Protein AF-A0A8J7Y0Z9-F1 (afdb_monomer_lite)

Radius of gyration: 24.25 Å; chains: 1; bounding box: 54×29×66 Å

Sequence (141 aa):
MIAASVLGDLSNDTHLTVFALAIAGLAFLGFISLLKLAKLRMAWADSVRAMCQIKKYYVETCGEAQLKEAFLWTGDTIPAVGKKWTVAFLMAVTIAVLSSASAGGVVLIRDLAVVGKMWVYKGAVVGFLCFVGQIAVWRHL

pLDDT: mean 72.16, std 9.56, range [47.41, 85.62]

Secondary structure (DSSP, 8-state):
-HHHHHHHHHTSHHHHHHHHHHHHHHHHHHHHHHHHHHHHHHHHHHHHHHHHHHHHHHHHHH--TTHHHH-S--TTSPPPTT-TT-HHHHHHHHHHHHHHHHHHHHHHHHHHHHHSS--HHHHHHHHHHHHHHHHHHHHH-

Foldseek 3Di:
DVVVVVVVVCLDLVNLLVLLVVLLVLLVVLLVVLVVLLVVLVVVLVVVLVVLVVVVCCCVPVVPPVVVVVDPDHNVRRPDSPDPPDPSNVVNLVSLLSSLLSQLVSVQSVCCSPPVDRPSVVSNVRSVVSSVVSVVVSVVD

Structure (mmCIF, N/CA/C/O backbone):
data_AF-A0A8J7Y0Z9-F1
#
_entry.id   AF-A0A8J7Y0Z9-F1
#
loop_
_atom_site.group_PDB
_atom_site.id
_atom_site.type_symbol
_atom_site.label_atom_id
_atom_site.label_alt_id
_atom_site.label_comp_id
_atom_site.label_asym_id
_atom_site.label_entity_id
_atom_site.label_seq_id
_atom_site.pdbx_PDB_ins_code
_atom_site.Cartn_x
_atom_site.Cartn_y
_atom_site.Cartn_z
_atom_site.occupancy
_atom_site.B_iso_or_equiv
_atom_site.auth_seq_id
_atom_site.auth_comp_id
_atom_site.auth_asym_id
_atom_site.auth_atom_id
_atom_site.pdbx_PDB_model_num
ATOM 1 N N . MET A 1 1 ? 26.507 22.805 -23.201 1.00 47.41 1 MET A N 1
ATOM 2 C CA . MET A 1 1 ? 27.503 21.734 -22.957 1.00 47.41 1 MET A CA 1
ATOM 3 C C . MET A 1 1 ? 27.405 21.135 -21.556 1.00 47.41 1 MET A C 1
ATOM 5 O O . MET A 1 1 ? 27.417 19.920 -21.472 1.00 47.41 1 MET A O 1
ATOM 9 N N . ILE A 1 2 ? 27.202 21.925 -20.490 1.00 48.81 2 ILE A N 1
ATOM 10 C CA . ILE A 1 2 ? 27.082 21.414 -19.103 1.00 48.81 2 ILE A CA 1
ATOM 11 C C . ILE A 1 2 ? 25.896 20.445 -18.922 1.00 48.81 2 ILE A C 1
ATOM 13 O O . ILE A 1 2 ? 26.040 19.396 -18.312 1.00 48.81 2 ILE A O 1
ATOM 17 N N . ALA A 1 3 ? 24.734 20.733 -19.521 1.00 52.16 3 ALA A N 1
ATOM 18 C CA . ALA A 1 3 ? 23.589 19.817 -19.466 1.00 52.16 3 ALA A CA 1
ATOM 19 C C . ALA A 1 3 ? 23.867 18.466 -20.157 1.00 52.16 3 ALA A C 1
ATOM 21 O O . ALA A 1 3 ? 23.384 17.439 -19.703 1.00 52.16 3 ALA A O 1
ATOM 22 N N . ALA A 1 4 ? 24.679 18.459 -21.221 1.00 52.78 4 ALA A N 1
ATOM 23 C CA . ALA A 1 4 ? 25.029 17.245 -21.957 1.00 52.78 4 ALA A CA 1
ATOM 24 C C . ALA A 1 4 ? 26.088 16.408 -21.225 1.00 52.78 4 ALA A C 1
ATOM 26 O O . ALA A 1 4 ? 26.009 15.186 -21.251 1.00 52.78 4 ALA A O 1
ATOM 27 N N . SER A 1 5 ? 27.039 17.045 -20.531 1.00 53.91 5 SER A N 1
ATOM 28 C CA . SER A 1 5 ? 28.006 16.333 -19.687 1.00 53.91 5 SER A CA 1
ATOM 29 C C . SER A 1 5 ? 27.355 15.773 -18.423 1.00 53.91 5 SER A C 1
ATOM 31 O O . SER A 1 5 ? 27.663 14.654 -18.043 1.00 53.91 5 SER A O 1
ATOM 33 N N . VAL A 1 6 ? 26.403 16.495 -17.821 1.00 56.88 6 VAL A N 1
ATOM 34 C CA . VAL A 1 6 ? 25.605 15.987 -16.690 1.00 56.88 6 VAL A CA 1
ATOM 35 C C . VAL A 1 6 ? 24.689 14.839 -17.131 1.00 56.88 6 VAL A C 1
ATOM 37 O O . VAL A 1 6 ? 24.563 13.858 -16.406 1.00 56.88 6 VAL A O 1
ATOM 40 N N . LEU A 1 7 ? 24.097 14.906 -18.333 1.00 53.06 7 LEU A N 1
ATOM 41 C CA . LEU A 1 7 ? 23.368 13.769 -18.911 1.00 53.06 7 LEU A CA 1
ATOM 42 C C . LEU A 1 7 ? 24.285 12.572 -19.209 1.00 53.06 7 LEU A C 1
ATOM 44 O O . LEU A 1 7 ? 23.867 11.436 -19.015 1.00 53.06 7 LEU A O 1
ATOM 48 N N . GLY A 1 8 ? 25.511 12.817 -19.681 1.00 55.09 8 GLY A N 1
ATOM 49 C CA . GLY A 1 8 ? 26.501 11.772 -19.956 1.00 55.09 8 GLY A CA 1
ATOM 50 C C . GLY A 1 8 ? 27.001 11.076 -18.689 1.00 55.09 8 GLY A C 1
ATOM 51 O O . GLY A 1 8 ? 27.166 9.862 -18.689 1.00 55.09 8 GLY A O 1
ATOM 52 N N . ASP A 1 9 ? 27.154 11.823 -17.596 1.00 55.78 9 ASP A N 1
ATOM 53 C CA . ASP A 1 9 ? 27.543 11.292 -16.284 1.00 55.78 9 ASP A CA 1
ATOM 54 C C . ASP A 1 9 ? 26.384 10.528 -15.610 1.00 55.78 9 ASP A C 1
ATOM 56 O O . ASP A 1 9 ? 26.566 9.445 -15.054 1.00 55.78 9 ASP A O 1
ATOM 60 N N . LEU A 1 10 ? 25.144 11.011 -15.778 1.00 55.75 10 LEU A N 1
ATOM 61 C CA . LEU A 1 10 ? 23.927 10.271 -15.410 1.00 55.75 10 LEU A CA 1
ATOM 62 C C . LEU A 1 10 ? 23.711 8.999 -16.244 1.00 55.75 10 LEU A C 1
ATOM 64 O O . LEU A 1 10 ? 22.996 8.108 -15.794 1.00 55.75 10 LEU A O 1
ATOM 68 N N . SER A 1 11 ? 24.300 8.910 -17.441 1.00 57.31 11 SER A N 1
ATOM 69 C CA . SER A 1 11 ? 24.217 7.740 -18.325 1.00 57.31 11 SER A CA 1
ATOM 70 C C . SER A 1 11 ? 25.195 6.624 -17.945 1.00 57.31 11 SER A C 1
ATOM 72 O O . SER A 1 11 ? 25.178 5.571 -18.581 1.00 57.31 11 SER A O 1
ATOM 74 N N . ASN A 1 12 ? 26.055 6.828 -16.946 1.00 64.50 12 ASN A N 1
ATOM 75 C CA . ASN A 1 12 ? 26.934 5.770 -16.471 1.00 64.50 12 ASN A CA 1
ATOM 76 C C . ASN A 1 12 ? 26.088 4.696 -15.760 1.00 64.50 12 ASN A C 1
ATOM 78 O O . ASN A 1 12 ? 25.356 5.004 -14.811 1.00 64.50 12 ASN A O 1
ATOM 82 N N . ASP A 1 13 ? 26.197 3.436 -16.188 1.00 66.62 13 ASP A N 1
ATOM 83 C CA . ASP A 1 13 ? 25.382 2.310 -15.692 1.00 66.62 13 ASP A CA 1
ATOM 84 C C . ASP A 1 13 ? 25.377 2.189 -14.156 1.00 66.62 13 ASP A C 1
ATOM 86 O O . ASP A 1 13 ? 24.377 1.819 -13.528 1.00 66.62 13 ASP A O 1
ATOM 90 N N . THR A 1 14 ? 26.482 2.569 -13.515 1.00 71.12 14 THR A N 1
ATOM 91 C CA . THR A 1 14 ? 26.637 2.547 -12.058 1.00 71.12 14 THR A CA 1
ATOM 92 C C . THR A 1 14 ? 25.751 3.578 -11.346 1.00 71.12 14 THR A C 1
ATOM 94 O O . THR A 1 14 ? 25.231 3.302 -10.268 1.00 71.12 14 THR A O 1
ATOM 97 N N . HIS A 1 15 ? 25.521 4.760 -11.925 1.00 75.38 15 HIS A N 1
ATOM 98 C CA . HIS A 1 15 ? 24.655 5.773 -11.307 1.00 75.38 15 HIS A CA 1
ATOM 99 C C . HIS A 1 15 ? 23.175 5.408 -11.468 1.00 75.38 15 HIS A C 1
ATOM 101 O O . HIS A 1 15 ? 22.416 5.478 -10.498 1.00 75.38 15 HIS A O 1
ATOM 107 N N . LEU A 1 16 ? 22.776 4.928 -12.650 1.00 73.00 16 LEU A N 1
ATOM 108 C CA . LEU A 1 16 ? 21.409 4.467 -12.925 1.00 73.00 16 LEU A CA 1
ATOM 109 C C . LEU A 1 16 ? 20.991 3.319 -11.998 1.00 73.00 16 LEU A C 1
ATOM 111 O O . LEU A 1 16 ? 19.872 3.309 -11.480 1.00 73.00 16 LEU A O 1
ATOM 115 N N . THR A 1 17 ? 21.898 2.380 -11.730 1.00 71.94 17 THR A N 1
ATOM 116 C CA . THR A 1 17 ? 21.640 1.258 -10.814 1.00 71.94 17 THR A CA 1
ATOM 117 C C . THR A 1 17 ? 21.478 1.707 -9.361 1.00 71.94 17 THR A C 1
ATOM 119 O O . THR A 1 17 ? 20.561 1.236 -8.683 1.00 71.94 17 THR A O 1
ATOM 122 N N . VAL A 1 18 ? 22.285 2.662 -8.886 1.00 79.69 18 VAL A N 1
ATOM 123 C CA . VAL A 1 18 ? 22.140 3.240 -7.535 1.00 79.69 18 VAL A CA 1
ATOM 124 C C . VAL A 1 18 ? 20.818 4.002 -7.394 1.00 79.69 18 VAL A C 1
ATOM 126 O O . VAL A 1 18 ? 20.118 3.832 -6.393 1.00 79.69 18 VAL A O 1
ATOM 129 N N . PHE A 1 19 ? 20.420 4.784 -8.402 1.00 78.88 19 PHE A N 1
ATOM 130 C CA . PHE A 1 19 ? 19.122 5.467 -8.398 1.00 78.88 19 PHE A CA 1
ATOM 131 C C . PHE A 1 19 ? 17.947 4.484 -8.414 1.00 78.88 19 PHE A C 1
ATOM 133 O O . PHE A 1 19 ? 16.991 4.660 -7.654 1.00 78.88 19 PHE A O 1
ATOM 140 N N . ALA A 1 20 ? 18.026 3.416 -9.214 1.00 78.81 20 ALA A N 1
ATOM 141 C CA . ALA A 1 20 ? 17.013 2.365 -9.224 1.00 78.81 20 ALA A CA 1
ATOM 142 C C . ALA A 1 20 ? 16.883 1.687 -7.848 1.00 78.81 20 ALA A C 1
ATOM 144 O O . ALA A 1 20 ? 15.767 1.466 -7.376 1.00 78.81 20 ALA A O 1
ATOM 145 N N . LEU A 1 21 ? 18.007 1.416 -7.175 1.00 79.50 21 LEU A N 1
ATOM 146 C CA . LEU A 1 21 ? 18.024 0.851 -5.824 1.00 79.50 21 LEU A CA 1
ATOM 147 C C . LEU A 1 21 ? 17.381 1.802 -4.800 1.00 79.50 21 LEU A C 1
ATOM 149 O O . LEU A 1 21 ? 16.557 1.373 -3.992 1.00 79.50 21 LEU A O 1
ATOM 153 N N . ALA A 1 22 ? 17.716 3.094 -4.848 1.00 82.31 22 ALA A N 1
ATOM 154 C CA . ALA A 1 22 ? 17.161 4.096 -3.940 1.00 82.31 22 ALA A CA 1
ATOM 155 C C . ALA A 1 22 ? 15.635 4.233 -4.098 1.00 82.31 22 ALA A C 1
ATOM 157 O O . ALA A 1 22 ? 14.901 4.246 -3.106 1.00 82.31 22 ALA A O 1
ATOM 158 N N . ILE A 1 23 ? 15.139 4.264 -5.339 1.00 82.06 23 ILE A N 1
ATOM 159 C CA . ILE A 1 23 ? 13.701 4.359 -5.636 1.00 82.06 23 ILE A CA 1
ATOM 160 C C . ILE A 1 23 ? 12.975 3.060 -5.253 1.00 82.06 23 ILE A C 1
ATOM 162 O O . ILE A 1 23 ? 11.851 3.111 -4.750 1.00 82.06 23 ILE A O 1
ATOM 166 N N . ALA A 1 24 ? 13.622 1.899 -5.401 1.00 78.06 24 ALA A N 1
ATOM 167 C CA . ALA A 1 24 ? 13.086 0.632 -4.906 1.00 78.06 24 ALA A CA 1
ATOM 168 C C . ALA A 1 24 ? 12.947 0.639 -3.375 1.00 78.06 24 ALA A C 1
ATOM 170 O O . ALA A 1 24 ? 11.911 0.229 -2.845 1.00 78.06 24 ALA A O 1
ATOM 171 N N . GLY A 1 25 ? 13.945 1.175 -2.667 1.00 82.94 25 GLY A N 1
ATOM 172 C CA . GLY A 1 25 ? 13.878 1.394 -1.222 1.00 82.94 25 GLY A CA 1
ATOM 173 C C . GLY A 1 25 ? 12.716 2.308 -0.826 1.00 82.94 25 GLY A C 1
ATOM 174 O O . GLY A 1 25 ? 11.975 1.996 0.107 1.00 82.94 25 GLY A O 1
ATOM 175 N N . LEU A 1 26 ? 12.490 3.389 -1.577 1.00 85.25 26 LEU A N 1
ATOM 176 C CA . LEU A 1 26 ? 11.366 4.300 -1.348 1.00 85.25 26 LEU A CA 1
ATOM 177 C C . LEU A 1 26 ? 10.008 3.611 -1.566 1.00 85.25 26 LEU A C 1
ATOM 179 O O . LEU A 1 26 ? 9.100 3.762 -0.745 1.00 85.25 26 LEU A O 1
ATOM 183 N N . ALA A 1 27 ? 9.877 2.805 -2.624 1.00 80.44 27 ALA A N 1
ATOM 184 C CA . ALA A 1 27 ? 8.669 2.025 -2.887 1.00 80.44 27 ALA A CA 1
ATOM 185 C C . ALA A 1 27 ? 8.366 1.052 -1.732 1.00 80.44 27 ALA A C 1
ATOM 187 O O . ALA A 1 27 ? 7.219 0.968 -1.278 1.00 80.44 27 ALA A O 1
ATOM 188 N N . PHE A 1 28 ? 9.401 0.383 -1.211 1.00 81.12 28 PHE A N 1
ATOM 189 C CA . PHE A 1 28 ? 9.304 -0.534 -0.075 1.00 81.12 28 PHE A CA 1
ATOM 190 C C . PHE A 1 28 ? 8.938 0.179 1.236 1.00 81.12 28 PHE A C 1
ATOM 192 O O . PHE A 1 28 ? 8.069 -0.284 1.978 1.00 81.12 28 PHE A O 1
ATOM 199 N N . LEU A 1 29 ? 9.530 1.346 1.504 1.00 83.50 29 LEU A N 1
ATOM 200 C CA . LEU A 1 29 ? 9.163 2.186 2.649 1.00 83.50 29 LEU A CA 1
ATOM 201 C C . LEU A 1 29 ? 7.709 2.668 2.563 1.00 83.50 29 LEU A C 1
ATOM 203 O O . LEU A 1 29 ? 7.005 2.674 3.578 1.00 83.50 29 LEU A O 1
ATOM 207 N N . GLY A 1 30 ? 7.237 3.009 1.360 1.00 80.69 30 GLY A N 1
ATOM 208 C CA . GLY A 1 30 ? 5.829 3.311 1.105 1.00 80.69 30 GLY A CA 1
ATOM 209 C C . GLY A 1 30 ? 4.920 2.141 1.491 1.00 80.69 30 GLY A C 1
ATOM 210 O O . GLY A 1 30 ? 3.958 2.324 2.237 1.00 80.69 30 GLY A O 1
ATOM 211 N N . PHE A 1 31 ? 5.279 0.919 1.092 1.00 78.12 31 PHE A N 1
ATOM 212 C CA . PHE A 1 31 ? 4.525 -0.283 1.454 1.00 78.12 31 PHE A CA 1
ATOM 213 C C . PHE A 1 31 ? 4.486 -0.540 2.969 1.00 78.12 31 PHE A C 1
ATOM 215 O O . PHE A 1 31 ? 3.418 -0.780 3.536 1.00 78.12 31 PHE A O 1
ATOM 222 N N . ILE A 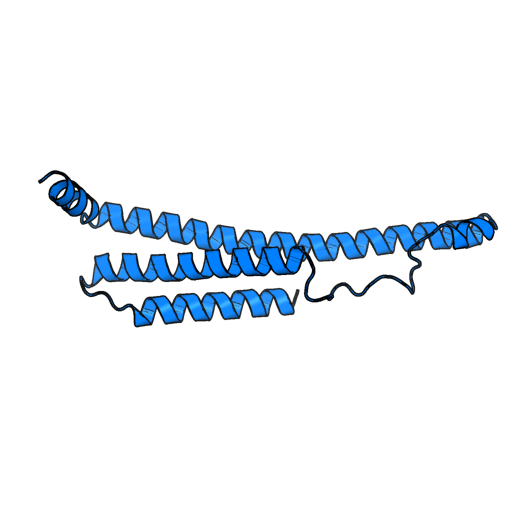1 32 ? 5.624 -0.427 3.660 1.00 81.81 32 ILE A N 1
ATOM 223 C CA . ILE A 1 32 ? 5.677 -0.576 5.124 1.00 81.81 32 ILE A CA 1
ATOM 224 C C . ILE A 1 32 ? 4.814 0.482 5.819 1.00 81.81 32 ILE A C 1
ATOM 226 O O . ILE A 1 32 ? 4.153 0.189 6.818 1.00 81.81 32 ILE A O 1
ATOM 230 N N . SER A 1 33 ? 4.808 1.709 5.304 1.00 83.88 33 SER A N 1
ATOM 231 C CA . SER A 1 33 ? 4.025 2.806 5.878 1.00 83.88 33 SER A CA 1
ATOM 232 C C . SER A 1 33 ? 2.522 2.526 5.804 1.00 83.88 33 SER A C 1
ATOM 234 O O . SER A 1 33 ? 1.812 2.766 6.783 1.00 83.88 33 SER A O 1
ATOM 236 N N . LEU A 1 34 ? 2.049 1.916 4.710 1.00 81.81 34 LEU A N 1
ATOM 237 C CA . LEU A 1 34 ? 0.668 1.429 4.601 1.00 81.81 34 LEU A CA 1
ATOM 238 C C . LEU A 1 34 ? 0.340 0.385 5.672 1.00 81.81 34 LEU A C 1
ATOM 240 O O . LEU A 1 34 ? -0.681 0.498 6.353 1.00 81.81 34 LE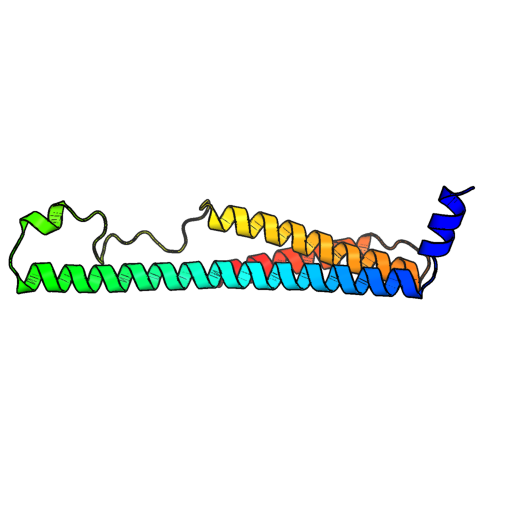U A O 1
ATOM 244 N N . LEU A 1 35 ? 1.218 -0.605 5.863 1.00 80.44 35 LEU A N 1
ATOM 245 C CA . LEU A 1 35 ? 1.019 -1.658 6.865 1.00 80.44 35 LEU A CA 1
ATOM 246 C C . LEU A 1 35 ? 0.986 -1.102 8.292 1.00 80.44 35 LEU A C 1
ATOM 248 O O . LEU A 1 35 ? 0.161 -1.528 9.102 1.00 80.44 35 LEU A O 1
ATOM 252 N N . LYS A 1 36 ? 1.855 -0.134 8.605 1.00 82.25 36 LYS A N 1
ATOM 253 C CA . LYS A 1 36 ? 1.857 0.548 9.907 1.00 82.25 36 LYS A CA 1
ATOM 254 C C . LYS A 1 36 ? 0.534 1.267 10.159 1.00 82.25 36 LYS A C 1
ATOM 256 O O . LYS A 1 36 ? -0.020 1.139 11.248 1.00 82.25 36 LYS A O 1
ATOM 261 N N . LEU A 1 37 ? 0.007 1.967 9.155 1.00 83.50 37 LEU A N 1
ATOM 262 C CA . LEU A 1 37 ? -1.263 2.684 9.268 1.00 83.50 37 LEU A CA 1
ATOM 263 C C . LEU A 1 37 ? -2.445 1.724 9.484 1.00 83.50 37 LEU A C 1
ATOM 265 O O . LEU A 1 37 ? -3.302 1.984 10.329 1.00 83.50 37 LEU A O 1
ATOM 269 N N . ALA A 1 38 ? -2.464 0.592 8.773 1.00 80.12 38 ALA A N 1
ATOM 270 C CA . ALA A 1 38 ? -3.475 -0.451 8.957 1.00 80.12 38 ALA A CA 1
ATOM 271 C C . ALA A 1 38 ? -3.410 -1.068 10.365 1.00 80.12 38 ALA A C 1
ATOM 273 O O . ALA A 1 38 ? -4.422 -1.149 11.062 1.00 80.12 38 ALA A O 1
ATOM 274 N N . LYS A 1 39 ? -2.208 -1.417 10.845 1.00 81.88 39 LYS A N 1
ATOM 275 C CA . LYS A 1 39 ? -2.030 -1.942 12.209 1.00 81.88 39 LYS A CA 1
ATOM 276 C C . LYS A 1 39 ? -2.415 -0.943 13.293 1.00 81.88 39 LYS A C 1
ATOM 278 O O . LYS A 1 39 ? -3.034 -1.337 14.277 1.00 81.88 39 LYS A O 1
ATOM 283 N N . LEU A 1 40 ? -2.103 0.338 13.105 1.00 85.12 40 LEU A N 1
ATOM 284 C CA . LEU A 1 40 ? -2.501 1.389 14.039 1.00 85.12 40 LEU A CA 1
ATOM 285 C C . LEU A 1 40 ? -4.028 1.485 14.155 1.00 85.12 40 LEU A C 1
ATOM 287 O O . LEU A 1 40 ? -4.555 1.697 15.243 1.00 85.12 40 LEU A O 1
ATOM 291 N N . ARG A 1 41 ? -4.746 1.272 13.048 1.00 81.12 41 ARG A N 1
ATOM 292 C CA . ARG A 1 41 ? -6.212 1.268 13.031 1.00 81.12 41 ARG A CA 1
ATOM 293 C C . ARG A 1 41 ? -6.805 0.090 13.804 1.00 81.12 41 ARG A C 1
ATOM 295 O O . ARG A 1 41 ? -7.769 0.285 14.541 1.00 81.12 41 ARG A O 1
ATOM 302 N N . MET A 1 42 ? -6.224 -1.101 13.666 1.00 80.44 42 MET A N 1
ATOM 303 C CA . MET A 1 42 ? -6.625 -2.264 14.466 1.00 80.44 42 MET A CA 1
ATOM 304 C C . MET A 1 42 ? -6.348 -2.033 15.958 1.00 80.44 42 MET A C 1
ATOM 306 O O . MET A 1 42 ? -7.251 -2.184 16.776 1.00 80.44 42 MET A O 1
ATOM 310 N N . ALA A 1 43 ? -5.147 -1.556 16.303 1.00 84.88 43 ALA A N 1
ATOM 311 C CA . ALA A 1 43 ? -4.774 -1.252 17.686 1.00 84.88 43 ALA A CA 1
ATOM 312 C C . ALA A 1 43 ? -5.666 -0.169 18.319 1.00 84.88 43 ALA A C 1
ATOM 314 O O . ALA A 1 43 ? -6.012 -0.249 19.499 1.00 84.88 43 ALA A O 1
ATOM 315 N N . TRP A 1 44 ? -6.079 0.832 17.535 1.00 85.38 44 TRP A N 1
ATOM 316 C CA . TRP A 1 44 ? -7.045 1.833 17.979 1.00 85.38 44 TRP A CA 1
ATOM 317 C C . TRP A 1 44 ? -8.401 1.201 18.315 1.00 85.38 44 TRP A C 1
ATOM 319 O O . TRP A 1 44 ? -8.949 1.472 19.382 1.00 85.38 44 TRP A O 1
ATOM 329 N N . ALA A 1 45 ? -8.923 0.326 17.450 1.00 81.94 45 ALA A N 1
ATOM 330 C CA . ALA A 1 45 ? -10.201 -0.341 17.695 1.00 81.94 45 ALA A CA 1
ATOM 331 C C . ALA A 1 45 ? -10.165 -1.200 18.970 1.00 81.94 45 ALA A C 1
ATOM 333 O O . ALA A 1 45 ? -11.111 -1.169 19.760 1.00 81.94 45 ALA A O 1
ATOM 334 N N . ASP A 1 46 ? -9.062 -1.9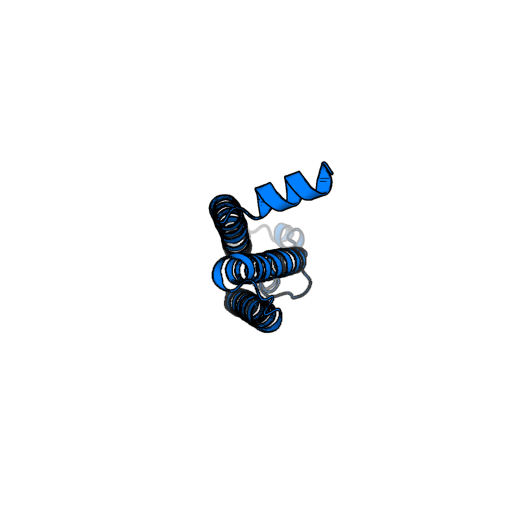09 19.205 1.00 84.19 46 ASP A N 1
ATOM 335 C CA . ASP A 1 46 ? -8.885 -2.714 20.415 1.00 84.19 46 ASP A CA 1
ATOM 336 C C . ASP A 1 46 ? -8.747 -1.849 21.673 1.00 84.19 46 ASP A C 1
ATOM 338 O O . ASP A 1 46 ? -9.348 -2.162 22.701 1.00 84.19 46 ASP A O 1
ATOM 342 N N . SER A 1 47 ? -8.066 -0.703 21.582 1.00 84.06 47 SER A N 1
ATOM 343 C CA . SER A 1 47 ? -7.977 0.261 22.689 1.00 84.06 47 SER A CA 1
ATOM 344 C C . SER A 1 47 ? -9.355 0.821 23.068 1.00 84.06 4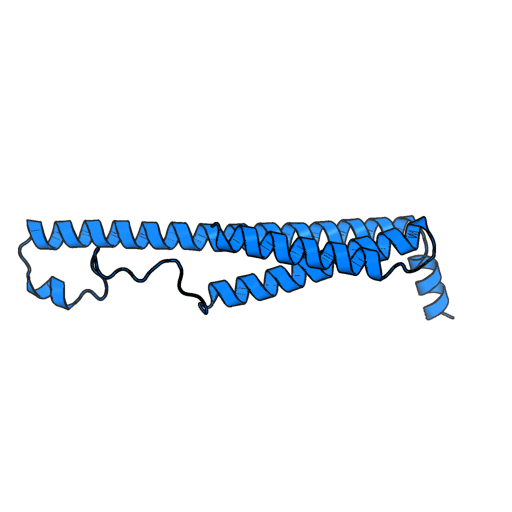7 SER A C 1
ATOM 346 O O . SER A 1 47 ? -9.697 0.909 24.249 1.00 84.06 47 SER A O 1
ATOM 348 N N . VAL A 1 48 ? -10.189 1.149 22.074 1.00 84.19 48 VAL A N 1
ATOM 349 C CA . VAL A 1 48 ? -11.562 1.631 22.303 1.00 84.19 48 VAL A CA 1
ATOM 350 C C . VAL A 1 48 ? -12.438 0.540 22.928 1.00 84.19 48 VAL A C 1
ATOM 352 O O . VAL A 1 48 ? -13.232 0.835 23.825 1.00 84.19 48 VAL A O 1
ATOM 355 N N . ARG A 1 49 ? -12.281 -0.725 22.513 1.00 83.19 49 ARG A N 1
ATOM 356 C CA . ARG A 1 49 ? -12.987 -1.864 23.128 1.00 83.19 49 ARG A CA 1
ATOM 357 C C . ARG A 1 49 ? -12.588 -2.065 24.586 1.00 83.19 49 ARG A C 1
ATOM 359 O O . ARG A 1 49 ? -13.475 -2.205 25.427 1.00 83.19 49 ARG A O 1
ATOM 366 N N . ALA A 1 50 ? -11.291 -2.022 24.892 1.00 85.62 50 ALA A N 1
ATOM 367 C CA . ALA A 1 50 ? -10.794 -2.131 26.262 1.00 85.62 50 ALA A CA 1
ATOM 368 C C . ALA A 1 50 ? -11.369 -1.018 27.157 1.00 85.62 50 ALA A C 1
ATOM 370 O O . ALA A 1 50 ? -11.852 -1.282 28.257 1.00 85.62 50 ALA A O 1
ATOM 371 N N . MET A 1 51 ? -11.430 0.219 26.654 1.00 83.81 51 MET A N 1
ATOM 372 C CA . MET A 1 51 ? -12.042 1.331 27.386 1.00 83.81 51 MET A CA 1
ATOM 373 C C . MET A 1 51 ? -13.554 1.145 27.589 1.00 83.81 51 MET A C 1
ATOM 375 O O . MET A 1 51 ? -14.076 1.418 28.672 1.00 83.81 51 MET A O 1
ATOM 379 N N . CYS A 1 52 ? -14.262 0.620 26.585 1.00 83.44 52 CYS A N 1
ATOM 380 C CA . CYS A 1 52 ? -15.678 0.278 26.722 1.00 83.44 52 CYS A CA 1
ATOM 381 C C . CYS A 1 52 ? -15.915 -0.819 27.772 1.00 83.44 52 CYS A C 1
ATOM 383 O O . CYS A 1 52 ? -16.934 -0.774 28.460 1.00 83.44 52 CYS A O 1
ATOM 385 N N . GLN A 1 53 ? -14.997 -1.778 27.917 1.00 83.62 53 GLN A N 1
ATOM 386 C CA . GLN A 1 53 ? -15.074 -2.819 28.945 1.00 83.62 53 GLN A CA 1
ATOM 387 C C . GLN A 1 53 ? -14.916 -2.236 30.356 1.00 83.62 53 GLN A C 1
ATOM 389 O O . GLN A 1 53 ? -15.731 -2.536 31.225 1.00 83.62 53 GLN A O 1
ATOM 394 N N . ILE A 1 54 ? -13.937 -1.348 30.566 1.00 83.56 54 ILE A N 1
ATOM 395 C CA . ILE A 1 54 ? -13.738 -0.651 31.853 1.00 83.56 54 ILE A CA 1
ATOM 396 C C . ILE A 1 54 ? -14.982 0.165 32.214 1.00 83.56 54 ILE A C 1
ATOM 398 O O . ILE A 1 54 ? -15.474 0.106 33.340 1.00 83.56 54 ILE A O 1
ATOM 402 N N . LYS A 1 55 ? -15.535 0.887 31.236 1.00 82.19 55 LYS A N 1
ATOM 403 C CA . LYS A 1 55 ? -16.768 1.654 31.410 1.00 82.19 55 LYS A CA 1
ATOM 404 C C . LYS A 1 55 ? -17.953 0.764 31.809 1.00 82.19 55 LYS A C 1
ATOM 406 O O . LYS A 1 55 ? -18.700 1.139 32.710 1.00 82.19 55 LYS A O 1
ATOM 411 N N . LYS A 1 56 ? -18.146 -0.385 31.143 1.00 80.19 56 LYS A N 1
ATOM 412 C CA . LYS A 1 56 ? -19.224 -1.336 31.483 1.00 80.19 56 LYS A CA 1
ATOM 413 C C . LYS A 1 56 ? -19.089 -1.812 32.932 1.00 80.19 56 LYS A C 1
ATOM 415 O O . LYS A 1 56 ? -20.046 -1.692 33.688 1.00 80.19 56 LYS A O 1
ATOM 420 N N . TYR A 1 57 ? -17.884 -2.223 33.331 1.00 81.50 57 TYR A N 1
ATOM 421 C CA . TYR A 1 57 ? -17.600 -2.635 34.706 1.00 81.50 57 TYR A CA 1
ATOM 422 C C . TYR A 1 57 ? -17.915 -1.533 35.732 1.00 81.50 57 TYR A C 1
ATOM 424 O O . TYR A 1 57 ? -18.515 -1.807 36.770 1.00 81.50 57 TYR A O 1
ATOM 432 N N . TYR A 1 58 ? -17.555 -0.280 35.435 1.00 78.88 58 TYR A N 1
ATOM 433 C CA . TYR A 1 58 ? -17.785 0.847 36.342 1.00 78.88 58 TYR A CA 1
ATOM 434 C C . TYR A 1 58 ? -19.277 1.151 36.539 1.00 78.88 58 TYR A C 1
ATOM 436 O O . TYR A 1 58 ? -19.722 1.364 37.664 1.00 78.88 58 TYR A O 1
ATOM 444 N N . VAL A 1 59 ? -20.068 1.114 35.462 1.00 78.75 59 VAL A N 1
ATOM 445 C CA . VAL A 1 59 ? -21.524 1.330 35.531 1.00 78.75 59 VAL A CA 1
ATOM 446 C C . VAL A 1 59 ? -22.220 0.207 36.311 1.00 78.75 59 VAL A C 1
ATOM 448 O O . VAL A 1 59 ? -23.126 0.489 37.089 1.00 78.75 59 VAL A O 1
ATOM 451 N N . GLU A 1 60 ? -21.792 -1.046 36.134 1.00 79.81 60 GLU A N 1
ATOM 452 C CA . GLU A 1 60 ? -22.373 -2.207 36.829 1.00 79.81 60 GLU A CA 1
ATOM 453 C C . GLU A 1 60 ? -21.984 -2.271 38.314 1.00 79.81 60 GLU A C 1
ATOM 455 O O . GLU A 1 60 ? -22.815 -2.626 39.146 1.00 79.81 60 GLU A O 1
ATOM 460 N N . THR A 1 61 ? -20.746 -1.904 38.659 1.00 76.88 61 THR A N 1
ATOM 461 C CA . THR A 1 61 ? -20.209 -2.063 40.024 1.00 76.88 61 THR A CA 1
ATOM 462 C C . THR A 1 61 ? -20.474 -0.848 40.915 1.00 76.88 61 THR A C 1
ATOM 464 O O . THR A 1 61 ? -20.751 -1.009 42.100 1.00 76.88 61 THR A O 1
ATOM 467 N N . CYS A 1 62 ? -20.387 0.373 40.374 1.00 68.56 62 CYS A N 1
ATOM 468 C CA . CYS A 1 62 ? -20.522 1.608 41.156 1.00 68.56 62 CYS A CA 1
ATOM 469 C C . CYS A 1 62 ? -21.939 2.207 41.122 1.00 68.56 62 CYS A C 1
ATOM 471 O O . CYS A 1 62 ? -22.211 3.142 41.866 1.00 68.56 62 CYS A O 1
ATOM 473 N N . GLY A 1 63 ? -22.850 1.684 40.290 1.00 62.72 63 GLY A N 1
ATOM 474 C CA . GLY A 1 63 ? -24.275 2.048 40.308 1.00 62.72 63 GLY A CA 1
ATOM 475 C C . GLY A 1 63 ? -24.614 3.472 39.841 1.00 62.72 63 GLY A C 1
ATOM 476 O O . GLY A 1 63 ? -25.779 3.866 39.884 1.00 62.72 63 GLY A O 1
ATOM 477 N N . GLU A 1 64 ? -23.640 4.249 39.359 1.00 64.62 64 GLU A N 1
ATOM 478 C CA . GLU A 1 64 ? -23.870 5.610 38.866 1.00 64.62 64 GLU A CA 1
ATOM 479 C C . GLU A 1 64 ? -24.453 5.611 37.446 1.00 64.62 64 GLU A C 1
ATOM 481 O O . GLU A 1 64 ? -23.755 5.726 36.434 1.00 64.62 64 GLU A O 1
ATOM 486 N N . ALA A 1 65 ? -25.781 5.500 37.368 1.00 61.09 65 ALA A N 1
ATOM 487 C CA . ALA A 1 65 ? -26.532 5.508 36.113 1.00 61.09 65 ALA A CA 1
ATOM 488 C C . ALA A 1 65 ? -26.367 6.811 35.301 1.00 61.09 65 ALA A C 1
ATOM 490 O O . ALA A 1 65 ? -26.435 6.769 34.073 1.00 61.09 65 ALA A O 1
ATOM 491 N N . GLN A 1 66 ? -26.093 7.946 35.957 1.00 63.69 66 GLN A N 1
ATOM 492 C CA . GLN A 1 66 ? -25.888 9.247 35.299 1.00 63.69 66 GLN A CA 1
ATOM 493 C C . GLN A 1 66 ? -24.611 9.291 34.448 1.00 63.69 66 GLN A C 1
ATOM 495 O O . GLN A 1 66 ? -24.557 9.992 33.438 1.00 63.69 66 GLN A O 1
ATOM 500 N N . LEU A 1 67 ? -23.599 8.482 34.783 1.00 64.06 67 LEU A N 1
ATOM 501 C CA . LEU A 1 67 ? -22.363 8.412 34.004 1.00 64.06 67 LEU A CA 1
ATOM 502 C C . LEU A 1 67 ? -22.619 7.845 32.601 1.00 64.06 67 LEU A C 1
ATOM 504 O O . LEU A 1 67 ? -21.933 8.201 31.646 1.00 64.06 67 LEU A O 1
ATOM 508 N N . LYS A 1 68 ? -23.636 6.984 32.455 1.00 65.31 68 LYS A N 1
ATOM 509 C CA . LYS A 1 68 ? -23.979 6.310 31.197 1.00 65.31 68 LYS A CA 1
ATOM 510 C C . LYS A 1 68 ? -24.342 7.295 30.081 1.00 65.31 68 LYS A C 1
ATOM 512 O O . LYS A 1 68 ? -23.983 7.027 28.934 1.00 65.31 68 LYS A O 1
ATOM 517 N N . GLU A 1 69 ? -24.983 8.415 30.415 1.00 66.88 69 GLU A N 1
ATOM 518 C CA . GLU A 1 69 ? -25.353 9.477 29.465 1.00 66.88 69 GLU A CA 1
ATOM 519 C C . GLU A 1 69 ? -24.155 10.320 29.008 1.00 66.88 69 GLU A C 1
ATOM 521 O O . GLU A 1 69 ? -24.144 10.803 27.878 1.00 66.88 69 GLU A O 1
ATOM 526 N N . ALA A 1 70 ? -23.111 10.449 29.833 1.00 68.25 70 ALA A N 1
ATOM 527 C CA . ALA A 1 70 ? -21.929 11.250 29.502 1.00 68.25 70 ALA A CA 1
ATOM 528 C C . ALA A 1 70 ? -21.009 10.581 28.465 1.00 68.25 70 ALA A C 1
ATOM 530 O O . ALA A 1 70 ? -20.151 11.221 27.852 1.00 68.25 70 ALA A O 1
ATOM 531 N N . PHE A 1 71 ? -21.147 9.274 28.260 1.00 70.12 71 PHE A N 1
ATOM 532 C CA . PHE A 1 71 ? -20.227 8.533 27.417 1.00 70.12 71 PHE A CA 1
ATOM 533 C C . PHE A 1 71 ? -20.713 8.402 25.968 1.00 70.12 71 PHE A C 1
ATOM 535 O O . PHE A 1 71 ? -21.641 7.647 25.677 1.00 70.12 71 PHE A O 1
ATOM 542 N N . LEU A 1 72 ? -19.962 9.006 25.046 1.00 65.94 72 LEU A N 1
ATOM 543 C CA . LEU A 1 72 ? -20.201 8.947 23.597 1.00 65.94 72 LEU A CA 1
ATOM 544 C C . LEU A 1 72 ? -20.266 7.527 23.002 1.00 65.94 72 LEU A C 1
ATOM 546 O O . LEU A 1 72 ? -21.049 7.287 22.084 1.00 65.94 72 LEU A O 1
ATOM 550 N N . TRP A 1 73 ? -19.454 6.585 23.497 1.00 64.69 73 TRP A N 1
ATOM 551 C CA . TRP A 1 73 ? -19.394 5.213 22.976 1.00 64.69 73 TRP A CA 1
ATOM 552 C C . TRP A 1 73 ? -19.595 4.174 24.079 1.00 64.69 73 TRP A C 1
ATOM 554 O O . TRP A 1 73 ? -19.055 4.282 25.183 1.00 64.69 73 TRP A O 1
ATOM 564 N N . THR A 1 74 ? -20.394 3.158 23.776 1.00 66.25 74 THR A N 1
ATOM 565 C CA . THR A 1 74 ? -20.625 1.961 24.595 1.00 66.25 74 THR A CA 1
ATOM 566 C C . THR A 1 74 ? -20.263 0.747 23.740 1.00 66.25 74 THR A C 1
ATOM 568 O O . THR A 1 74 ? -20.221 0.870 22.521 1.00 66.25 74 THR A O 1
ATOM 571 N N . GLY A 1 75 ? -20.000 -0.419 24.343 1.00 64.31 75 GLY A N 1
ATOM 572 C CA . GLY A 1 75 ? -19.547 -1.614 23.608 1.00 64.31 75 GLY A CA 1
ATOM 573 C C . GLY A 1 75 ? -20.375 -1.976 22.362 1.00 64.31 75 GLY A C 1
ATOM 574 O O . GLY A 1 75 ? -19.812 -2.509 21.414 1.00 64.31 75 GLY A O 1
ATOM 575 N N . ASP A 1 76 ? -21.659 -1.607 22.332 1.00 63.81 76 ASP A N 1
ATOM 576 C CA . ASP A 1 76 ? -22.581 -1.882 21.221 1.00 63.81 76 ASP A CA 1
ATOM 577 C C . ASP A 1 76 ? -22.689 -0.728 20.200 1.00 63.81 76 ASP A C 1
ATOM 579 O O . ASP A 1 76 ? -23.190 -0.924 19.097 1.00 63.81 76 ASP A O 1
ATOM 583 N N . THR A 1 77 ? -22.193 0.474 20.527 1.00 68.00 77 THR A N 1
ATOM 584 C CA . THR A 1 77 ? -22.223 1.669 19.655 1.00 68.00 77 THR A CA 1
ATOM 585 C C . THR A 1 77 ? -20.856 2.030 19.067 1.00 68.00 77 THR A C 1
ATOM 587 O O . THR A 1 77 ? -20.675 3.133 18.544 1.00 68.00 77 THR A O 1
ATOM 590 N N . ILE A 1 78 ? -19.876 1.119 19.140 1.00 65.19 78 ILE A N 1
ATOM 591 C CA . ILE A 1 78 ? -18.545 1.338 18.563 1.00 65.19 78 ILE A CA 1
ATOM 592 C C . ILE A 1 78 ? -18.683 1.461 17.036 1.00 65.19 78 ILE A C 1
ATOM 594 O O . ILE A 1 78 ? -19.188 0.539 16.388 1.00 65.19 78 ILE A O 1
ATOM 598 N N . PRO A 1 79 ? -18.231 2.571 16.423 1.00 64.00 79 PRO A N 1
ATOM 599 C CA . PRO A 1 79 ? -18.299 2.725 14.979 1.00 64.00 79 PRO A CA 1
ATOM 600 C C . PRO A 1 79 ? -17.449 1.656 14.285 1.00 64.00 79 PRO A C 1
ATOM 602 O O . PRO A 1 79 ? -16.323 1.366 14.691 1.00 64.00 79 PRO A O 1
ATOM 605 N N . ALA A 1 80 ? -17.985 1.081 13.206 1.00 63.91 80 ALA A N 1
ATOM 606 C CA . ALA A 1 80 ? -17.316 0.021 12.467 1.00 63.91 80 ALA A CA 1
ATOM 607 C C . ALA A 1 80 ? -15.920 0.457 11.988 1.00 63.91 80 ALA A C 1
ATOM 609 O O . ALA A 1 80 ? -15.751 1.485 11.322 1.00 63.91 80 ALA A O 1
ATOM 610 N N . VAL A 1 81 ? -14.929 -0.400 12.254 1.00 60.12 81 VAL A N 1
ATOM 611 C CA . VAL A 1 81 ? -13.513 -0.223 11.889 1.00 60.12 81 VAL A CA 1
ATOM 612 C C . VAL A 1 81 ? -13.329 -0.081 10.371 1.00 60.12 81 VAL A C 1
ATOM 614 O O . VAL A 1 81 ? -12.283 0.348 9.922 1.00 60.12 81 VAL A O 1
ATOM 617 N N . GLY A 1 82 ? -14.345 -0.329 9.541 1.00 57.56 82 GLY A N 1
ATOM 618 C CA . GLY A 1 82 ? -14.267 -0.278 8.077 1.00 57.56 82 GLY A CA 1
ATOM 619 C C . GLY A 1 82 ? -14.802 0.985 7.390 1.00 57.56 82 GLY A C 1
ATOM 620 O O . GLY A 1 82 ? -15.062 0.926 6.188 1.00 57.56 82 GLY A O 1
ATOM 621 N N . LYS A 1 83 ? -15.035 2.116 8.082 1.00 59.75 83 LYS A N 1
ATOM 622 C CA . LYS A 1 83 ? -15.613 3.299 7.407 1.00 59.75 83 LYS A CA 1
ATOM 623 C C . LYS A 1 83 ? -14.675 3.832 6.303 1.00 59.75 83 LYS A C 1
ATOM 625 O O . LYS A 1 83 ? -13.612 4.399 6.581 1.00 59.75 83 LYS A O 1
ATOM 630 N N . LYS A 1 84 ? -15.090 3.621 5.047 1.00 54.50 84 LYS A N 1
ATOM 631 C CA . LYS A 1 84 ? -14.499 4.204 3.830 1.00 54.50 84 LYS A CA 1
ATOM 632 C C . LYS A 1 84 ? -14.608 5.734 3.930 1.00 54.50 84 LYS A C 1
ATOM 634 O O . LYS A 1 84 ? -15.570 6.212 4.524 1.00 54.50 84 LYS A O 1
ATOM 639 N N . TRP A 1 85 ? -13.637 6.478 3.388 1.00 54.09 85 TRP A N 1
ATOM 640 C CA . TRP A 1 85 ? -13.529 7.953 3.500 1.00 54.09 85 TRP A CA 1
ATOM 641 C C . TRP A 1 85 ? -13.075 8.516 4.856 1.00 54.09 85 TRP A C 1
ATOM 643 O O . TRP A 1 85 ? -13.355 9.662 5.192 1.00 54.09 85 TRP A O 1
ATOM 653 N N . THR A 1 86 ? -12.331 7.738 5.642 1.00 70.06 86 THR A N 1
ATOM 654 C CA . THR A 1 86 ? -11.622 8.283 6.813 1.00 70.06 86 THR A CA 1
ATOM 655 C C . THR A 1 86 ? -10.279 8.892 6.403 1.00 70.06 86 THR A C 1
ATOM 657 O O . THR A 1 86 ? -9.707 8.501 5.388 1.00 70.06 86 THR A O 1
ATOM 660 N N . VAL A 1 87 ? -9.737 9.821 7.199 1.00 76.31 87 VAL A N 1
ATOM 661 C CA . VAL A 1 87 ? -8.424 10.459 6.945 1.00 76.31 87 VAL A CA 1
ATOM 662 C C . VAL A 1 87 ? -7.322 9.413 6.715 1.00 76.31 87 VAL A C 1
ATOM 664 O O . VAL A 1 87 ? -6.488 9.565 5.828 1.00 76.31 87 VAL A O 1
ATOM 667 N N . ALA A 1 88 ? -7.379 8.293 7.443 1.00 73.81 88 ALA A N 1
ATOM 668 C CA . ALA A 1 88 ? -6.472 7.163 7.264 1.00 73.81 88 ALA A CA 1
ATOM 669 C C . ALA A 1 88 ? -6.600 6.483 5.887 1.00 73.81 88 ALA A C 1
ATOM 671 O O . ALA A 1 88 ? -5.597 6.059 5.325 1.00 73.81 88 ALA A O 1
ATOM 672 N N . PHE A 1 89 ? -7.805 6.399 5.313 1.00 71.62 89 PHE A N 1
ATOM 673 C CA . PHE A 1 89 ? -7.985 5.893 3.949 1.00 71.62 89 PHE A CA 1
ATOM 674 C C . PHE A 1 89 ? -7.372 6.845 2.921 1.00 71.62 89 PHE A C 1
ATOM 676 O O . PHE A 1 89 ? -6.694 6.393 2.006 1.00 71.62 89 PHE A O 1
ATOM 683 N N . LEU A 1 90 ? -7.551 8.157 3.097 1.00 76.38 90 LEU A N 1
ATOM 684 C CA . LEU A 1 90 ? -6.985 9.145 2.180 1.00 76.38 90 LEU A CA 1
ATOM 685 C C . LEU A 1 90 ? -5.446 9.121 2.208 1.00 76.38 90 LEU A C 1
ATOM 687 O O . LEU A 1 90 ? -4.816 9.108 1.156 1.00 76.38 90 LEU A O 1
ATOM 691 N N . MET A 1 91 ? -4.857 9.007 3.403 1.00 79.19 91 MET A N 1
ATOM 692 C CA . MET A 1 91 ? -3.417 8.785 3.598 1.00 79.19 91 MET A CA 1
ATOM 693 C C . MET A 1 91 ? -2.938 7.463 2.978 1.00 79.19 91 MET A C 1
ATOM 695 O O . MET A 1 91 ? -1.874 7.409 2.371 1.00 79.19 91 MET A O 1
ATOM 699 N N . ALA A 1 92 ? -3.718 6.384 3.097 1.00 79.50 92 ALA A N 1
ATOM 700 C CA . ALA A 1 92 ? -3.372 5.113 2.468 1.00 79.50 92 ALA A CA 1
ATOM 701 C C . ALA A 1 92 ? -3.377 5.221 0.934 1.00 79.50 92 ALA A C 1
ATOM 703 O O . ALA A 1 92 ? -2.472 4.721 0.273 1.00 79.50 92 ALA A O 1
ATOM 704 N N . VAL A 1 93 ? -4.354 5.922 0.355 1.00 77.38 93 VAL A N 1
ATOM 705 C CA . VAL A 1 93 ? -4.421 6.133 -1.097 1.00 77.38 93 VAL A CA 1
ATOM 706 C C . VAL A 1 93 ? -3.227 6.951 -1.592 1.00 77.38 93 VAL A C 1
ATOM 708 O O . VAL A 1 93 ? -2.608 6.560 -2.580 1.00 77.38 93 VAL A O 1
ATOM 711 N N . THR A 1 94 ? -2.849 8.039 -0.914 1.00 82.25 94 THR A N 1
ATOM 712 C CA . THR A 1 94 ? -1.698 8.856 -1.342 1.00 82.25 94 THR A CA 1
ATOM 713 C C . THR A 1 94 ? -0.386 8.077 -1.282 1.00 82.25 94 THR A C 1
ATOM 715 O O . THR A 1 94 ? 0.400 8.132 -2.228 1.00 82.25 94 THR A O 1
ATOM 718 N N . ILE A 1 95 ? -0.168 7.290 -0.223 1.00 84.38 95 ILE A N 1
ATOM 719 C CA . ILE A 1 95 ? 1.028 6.448 -0.090 1.00 84.38 95 ILE A CA 1
ATOM 720 C C . ILE A 1 95 ? 1.030 5.325 -1.141 1.00 84.38 95 ILE A C 1
ATOM 722 O O . ILE A 1 95 ? 2.081 5.039 -1.714 1.00 84.38 95 ILE A O 1
ATOM 726 N N . ALA A 1 96 ? -0.123 4.720 -1.441 1.00 79.25 96 ALA A N 1
ATOM 727 C CA . ALA A 1 96 ? -0.232 3.688 -2.473 1.00 79.25 96 ALA A CA 1
ATOM 728 C C . ALA A 1 96 ? 0.072 4.242 -3.874 1.00 79.25 96 ALA A C 1
ATOM 730 O O . ALA A 1 96 ? 0.826 3.628 -4.631 1.00 79.25 96 ALA A O 1
ATOM 731 N N . VAL A 1 97 ? -0.446 5.431 -4.207 1.00 78.94 97 VAL A N 1
ATOM 732 C CA . VAL A 1 97 ? -0.126 6.119 -5.469 1.00 78.94 97 VAL A CA 1
ATOM 733 C C . VAL A 1 97 ? 1.371 6.425 -5.549 1.00 78.94 97 VAL A C 1
ATOM 735 O O . VAL A 1 97 ? 2.003 6.122 -6.560 1.00 78.94 97 VAL A O 1
ATOM 738 N N . LEU A 1 98 ? 1.961 6.954 -4.473 1.00 82.31 98 LEU A N 1
ATOM 739 C CA . LEU A 1 98 ? 3.384 7.296 -4.428 1.00 82.31 98 LEU A CA 1
ATOM 740 C C . LEU A 1 98 ? 4.290 6.058 -4.557 1.00 82.31 98 LEU A C 1
ATOM 742 O O . LEU A 1 98 ? 5.263 6.073 -5.314 1.00 82.31 98 LEU A O 1
ATOM 746 N N . SER A 1 99 ? 3.961 4.970 -3.857 1.00 82.25 99 SER A N 1
ATOM 747 C CA . SER A 1 99 ? 4.701 3.703 -3.918 1.00 82.25 99 SER A CA 1
ATOM 748 C C . SER A 1 99 ? 4.596 3.057 -5.303 1.00 82.25 99 SER A C 1
ATOM 750 O O . SER A 1 99 ? 5.599 2.594 -5.845 1.00 82.25 99 SER A O 1
ATOM 752 N N . SER A 1 100 ? 3.418 3.113 -5.929 1.00 76.31 100 SER A N 1
ATOM 753 C CA . SER A 1 100 ? 3.184 2.555 -7.268 1.00 76.31 100 SER A CA 1
ATOM 754 C C . SER A 1 100 ? 3.900 3.342 -8.364 1.00 76.31 100 SER A C 1
ATOM 756 O O . SER A 1 100 ? 4.508 2.747 -9.256 1.00 76.31 100 SER A O 1
ATOM 758 N N . ALA A 1 101 ? 3.900 4.676 -8.268 1.00 76.44 101 ALA A N 1
ATOM 759 C CA . ALA A 1 101 ? 4.690 5.536 -9.146 1.00 76.44 101 ALA A CA 1
ATOM 760 C C . ALA A 1 101 ? 6.195 5.260 -8.994 1.00 76.44 101 ALA A C 1
ATOM 762 O O . ALA A 1 101 ? 6.911 5.150 -9.990 1.00 76.44 101 ALA A O 1
ATOM 763 N N . SER A 1 102 ? 6.661 5.063 -7.756 1.00 79.94 102 SER A N 1
ATOM 764 C CA . SER A 1 102 ? 8.058 4.720 -7.468 1.00 79.94 102 SER A CA 1
ATOM 765 C C . SER A 1 102 ? 8.434 3.352 -8.053 1.00 79.94 102 SER A C 1
ATOM 767 O O . SER A 1 102 ? 9.455 3.236 -8.726 1.00 79.94 102 SER A O 1
ATOM 769 N N . ALA A 1 103 ? 7.589 2.328 -7.886 1.00 76.00 103 ALA A N 1
ATOM 770 C CA . ALA A 1 103 ? 7.813 0.993 -8.448 1.00 76.00 103 ALA A CA 1
ATOM 771 C C . ALA A 1 103 ? 7.878 1.004 -9.987 1.00 76.00 103 ALA A C 1
ATOM 773 O O . ALA A 1 103 ? 8.747 0.354 -10.568 1.00 76.00 103 ALA A O 1
ATOM 774 N N . GLY A 1 104 ? 7.016 1.786 -10.649 1.00 74.56 104 GLY A N 1
ATOM 775 C CA . GLY A 1 104 ? 7.098 2.009 -12.095 1.00 74.56 104 GLY A CA 1
ATOM 776 C C . GLY A 1 104 ? 8.406 2.695 -12.510 1.00 74.56 104 GLY A C 1
ATOM 777 O O . GLY A 1 104 ? 9.031 2.286 -13.489 1.00 74.56 104 GLY A O 1
ATOM 778 N N . GLY A 1 105 ? 8.868 3.674 -11.726 1.00 75.56 105 GLY A N 1
ATOM 779 C CA . GLY A 1 105 ? 10.142 4.369 -11.940 1.00 75.56 105 GLY A CA 1
ATOM 780 C C . GLY A 1 105 ? 11.365 3.446 -11.904 1.00 75.56 105 GLY A C 1
ATOM 781 O O . GLY A 1 105 ? 12.237 3.565 -12.762 1.00 75.56 105 GLY A O 1
ATOM 782 N N . VAL A 1 106 ? 11.408 2.474 -10.983 1.00 75.31 106 VAL A N 1
ATOM 783 C CA . VAL A 1 106 ? 12.503 1.481 -10.904 1.00 75.31 106 VAL A CA 1
ATOM 784 C C . VAL A 1 106 ? 12.622 0.680 -12.199 1.00 75.31 106 VAL A C 1
ATOM 786 O O . VAL A 1 106 ? 13.725 0.482 -12.707 1.00 75.31 106 VAL A O 1
ATOM 789 N N . VAL A 1 107 ? 11.490 0.223 -12.739 1.00 73.12 107 VAL A N 1
ATOM 790 C CA . VAL A 1 107 ? 11.456 -0.587 -13.965 1.00 73.12 107 VAL A CA 1
ATOM 791 C C . VAL A 1 107 ? 11.918 0.233 -15.164 1.00 73.12 107 VAL A C 1
ATOM 793 O O . VAL A 1 107 ? 12.726 -0.256 -15.943 1.00 73.12 107 VAL A O 1
ATOM 796 N N . LEU A 1 108 ? 11.490 1.496 -15.264 1.00 72.06 108 LEU A N 1
ATOM 797 C CA . LEU A 1 108 ? 11.917 2.393 -16.342 1.00 72.06 108 LEU A CA 1
ATOM 798 C C . LEU A 1 108 ? 13.423 2.672 -16.307 1.00 72.06 108 LEU A C 1
ATOM 800 O O . LEU A 1 108 ? 14.067 2.606 -17.349 1.00 72.06 108 LEU A O 1
ATOM 804 N N . ILE A 1 109 ? 13.988 2.950 -15.127 1.00 71.88 109 ILE A N 1
ATOM 805 C CA . ILE A 1 109 ? 15.427 3.224 -14.972 1.00 71.88 109 ILE A CA 1
ATOM 806 C C . ILE A 1 109 ? 16.249 1.963 -15.263 1.00 71.88 109 ILE A C 1
ATOM 808 O O . ILE A 1 109 ? 17.278 2.034 -15.934 1.00 71.88 109 ILE A O 1
ATOM 812 N N . ARG A 1 110 ? 15.769 0.794 -14.824 1.00 67.44 110 ARG A N 1
ATOM 813 C CA . ARG A 1 110 ? 16.413 -0.493 -15.112 1.00 67.44 110 ARG A CA 1
ATOM 814 C C . ARG A 1 110 ? 16.354 -0.853 -16.599 1.00 67.44 110 ARG A C 1
ATOM 816 O O . ARG A 1 110 ? 17.352 -1.315 -17.141 1.00 67.44 110 ARG A O 1
ATOM 823 N N . ASP A 1 111 ? 15.214 -0.648 -17.258 1.00 68.94 111 ASP A N 1
ATOM 824 C CA . ASP A 1 111 ? 15.071 -0.895 -18.699 1.00 68.94 111 ASP A CA 1
ATOM 825 C C . ASP A 1 111 ? 15.939 0.072 -19.524 1.00 68.94 111 ASP A C 1
ATOM 827 O O . ASP A 1 111 ? 16.493 -0.329 -20.553 1.00 68.94 111 ASP A O 1
ATOM 831 N N . LEU A 1 112 ? 16.124 1.314 -19.053 1.0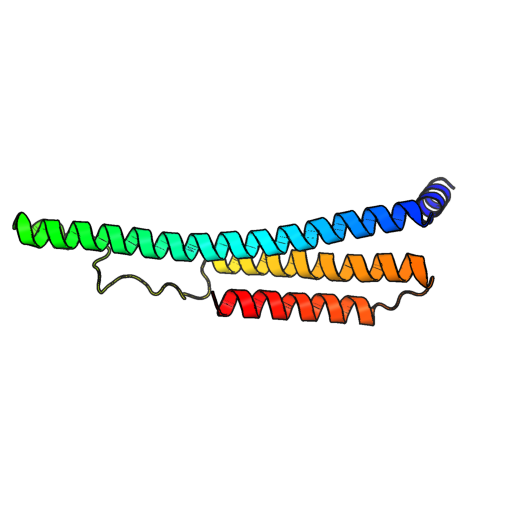0 66.06 112 LEU A N 1
ATOM 832 C CA . LEU A 1 112 ? 17.064 2.264 -19.656 1.00 66.06 112 LEU A CA 1
ATOM 833 C C . LEU A 1 112 ? 18.511 1.749 -19.593 1.00 66.06 112 LEU A C 1
ATOM 835 O O . LEU A 1 112 ? 19.199 1.800 -20.607 1.00 66.06 112 LEU A O 1
ATOM 839 N N . ALA A 1 113 ? 18.933 1.220 -18.439 1.00 64.44 113 ALA A N 1
ATOM 840 C CA . ALA A 1 113 ? 20.292 0.717 -18.221 1.00 64.44 113 ALA A CA 1
ATOM 841 C C . ALA A 1 113 ? 20.598 -0.573 -19.009 1.00 64.44 113 ALA A C 1
ATOM 843 O O . ALA A 1 113 ? 21.696 -0.756 -19.512 1.00 64.44 113 ALA A O 1
ATOM 844 N N . VAL A 1 114 ? 19.631 -1.489 -19.148 1.00 64.81 114 VAL A N 1
ATOM 845 C CA . VAL A 1 114 ? 19.900 -2.816 -19.744 1.00 64.81 114 VAL A CA 1
ATOM 846 C C . VAL A 1 114 ? 19.695 -2.849 -21.262 1.00 64.81 114 VAL A C 1
ATOM 848 O O . VAL A 1 114 ? 20.379 -3.601 -21.954 1.00 64.81 114 VAL A O 1
ATOM 851 N N . VAL A 1 115 ? 18.729 -2.095 -21.798 1.00 61.94 115 VAL A N 1
ATOM 852 C CA . VAL A 1 115 ? 18.262 -2.273 -23.191 1.00 61.94 115 VAL A CA 1
ATOM 853 C C . VAL A 1 115 ? 18.393 -0.994 -24.028 1.00 61.94 115 VAL A C 1
ATOM 855 O O . VAL A 1 115 ? 18.273 -1.055 -25.252 1.00 61.94 115 VAL A O 1
ATOM 858 N N . GLY A 1 116 ? 18.613 0.176 -23.411 1.00 57.66 116 GLY A N 1
ATOM 859 C CA . GLY A 1 116 ? 18.673 1.466 -24.116 1.00 57.66 116 GLY A CA 1
ATOM 860 C C . GLY A 1 116 ? 17.366 1.846 -24.833 1.00 57.66 116 GLY A C 1
ATOM 861 O O . GLY A 1 116 ? 17.347 2.736 -25.682 1.00 57.66 116 GLY A O 1
ATOM 862 N N . LYS A 1 117 ? 16.258 1.155 -24.527 1.00 58.56 117 LYS A N 1
ATOM 863 C CA . LYS A 1 117 ? 14.961 1.297 -25.200 1.00 58.56 117 LYS A CA 1
ATOM 864 C C . LYS A 1 117 ? 13.863 1.397 -24.146 1.00 58.56 117 LYS A C 1
ATOM 866 O O . LYS A 1 117 ? 13.686 0.497 -23.332 1.00 58.56 117 LYS A O 1
ATOM 871 N N . MET A 1 118 ? 13.120 2.499 -24.164 1.00 56.59 118 MET A N 1
ATOM 872 C CA . MET A 1 118 ? 12.156 2.849 -23.121 1.00 56.59 118 MET A CA 1
ATOM 873 C C . MET A 1 118 ? 10.851 2.050 -23.291 1.00 56.59 118 MET A C 1
ATOM 875 O O . MET A 1 118 ? 9.909 2.489 -23.949 1.00 56.59 118 MET A O 1
ATOM 879 N N . TRP A 1 119 ? 10.786 0.843 -22.721 1.00 62.97 119 TRP A N 1
ATOM 880 C CA . TRP A 1 119 ? 9.571 0.016 -22.711 1.00 62.97 119 TRP A CA 1
ATOM 881 C C . TRP A 1 119 ? 8.599 0.481 -21.619 1.00 62.97 119 TRP A C 1
ATOM 883 O O . TRP A 1 119 ? 8.371 -0.194 -20.615 1.00 62.97 119 TRP A O 1
ATOM 893 N N . VAL A 1 120 ? 7.981 1.643 -21.849 1.00 63.97 120 VAL A N 1
ATOM 894 C CA . VAL A 1 120 ? 7.063 2.310 -20.904 1.00 63.97 120 VAL A CA 1
ATOM 895 C C . VAL A 1 120 ? 5.925 1.395 -20.430 1.00 63.97 120 VAL A C 1
ATOM 897 O O . VAL A 1 120 ? 5.519 1.448 -19.271 1.00 63.97 120 VAL A O 1
ATOM 900 N N . TYR A 1 121 ? 5.458 0.494 -21.299 1.00 70.25 121 TYR A N 1
ATOM 901 C CA . TYR A 1 121 ? 4.391 -0.457 -20.986 1.00 70.25 121 TYR A CA 1
ATOM 902 C C . TYR A 1 121 ? 4.741 -1.408 -19.826 1.00 70.25 121 TYR A C 1
ATOM 904 O O . TYR A 1 121 ? 3.895 -1.653 -18.969 1.00 70.25 121 TYR A O 1
ATOM 912 N N . LYS A 1 122 ? 5.985 -1.907 -19.733 1.00 70.50 122 LYS A N 1
ATOM 913 C CA . LYS A 1 122 ? 6.383 -2.832 -18.654 1.00 70.50 122 LYS A CA 1
ATOM 914 C C . LYS A 1 122 ? 6.394 -2.142 -17.289 1.00 70.50 122 LYS A C 1
ATOM 916 O O . LYS A 1 122 ? 5.880 -2.701 -16.322 1.00 70.50 122 LYS A O 1
ATOM 921 N N . GLY A 1 123 ? 6.908 -0.911 -17.230 1.00 65.81 123 GLY A N 1
ATOM 922 C CA . GLY A 1 123 ? 6.888 -0.095 -16.013 1.00 65.81 123 GLY A CA 1
ATOM 923 C C . GLY A 1 123 ? 5.469 0.253 -15.561 1.00 65.81 123 GLY A C 1
ATOM 924 O O . GLY A 1 123 ? 5.155 0.133 -14.377 1.00 65.81 123 GLY A O 1
ATOM 925 N N . ALA A 1 124 ? 4.585 0.594 -16.504 1.00 68.81 124 ALA A N 1
ATOM 926 C CA . ALA A 1 124 ? 3.181 0.876 -16.212 1.00 68.81 124 ALA A CA 1
ATOM 927 C C . ALA A 1 124 ? 2.434 -0.356 -15.664 1.00 68.81 124 ALA A C 1
ATOM 929 O O . ALA A 1 124 ? 1.692 -0.237 -14.689 1.00 68.81 124 ALA A O 1
ATOM 930 N N . VAL A 1 125 ? 2.667 -1.546 -16.232 1.00 76.25 125 VAL A N 1
ATOM 931 C CA . VAL A 1 125 ? 2.049 -2.799 -15.761 1.00 76.25 125 VAL A CA 1
ATOM 932 C C . VAL A 1 125 ? 2.522 -3.162 -14.351 1.00 76.25 125 VAL A C 1
ATOM 934 O O . VAL A 1 125 ? 1.697 -3.511 -13.506 1.00 76.25 125 VAL A O 1
ATOM 937 N N . VAL A 1 126 ? 3.822 -3.036 -14.062 1.00 75.00 126 VAL A N 1
ATOM 938 C CA . VAL A 1 126 ? 4.365 -3.309 -12.718 1.00 75.00 126 VAL A CA 1
ATOM 939 C C . VAL A 1 126 ? 3.822 -2.320 -11.687 1.00 75.00 126 VAL A C 1
ATOM 941 O O . VAL A 1 126 ? 3.382 -2.745 -10.619 1.00 75.00 126 VAL A O 1
ATOM 944 N N . GLY A 1 127 ? 3.794 -1.023 -12.010 1.00 71.25 127 GLY A N 1
ATOM 945 C CA . GLY A 1 127 ? 3.213 -0.003 -11.134 1.00 71.25 127 GLY A CA 1
ATOM 946 C C . GLY A 1 127 ? 1.733 -0.269 -10.842 1.00 71.25 127 GLY A C 1
ATOM 947 O O . GLY A 1 127 ? 1.314 -0.224 -9.686 1.00 71.25 127 GLY A O 1
ATOM 948 N N . PHE A 1 128 ? 0.952 -0.633 -11.864 1.00 74.00 128 PHE A N 1
ATOM 949 C CA . PHE A 1 128 ? -0.471 -0.944 -11.712 1.00 74.00 128 PHE A CA 1
ATO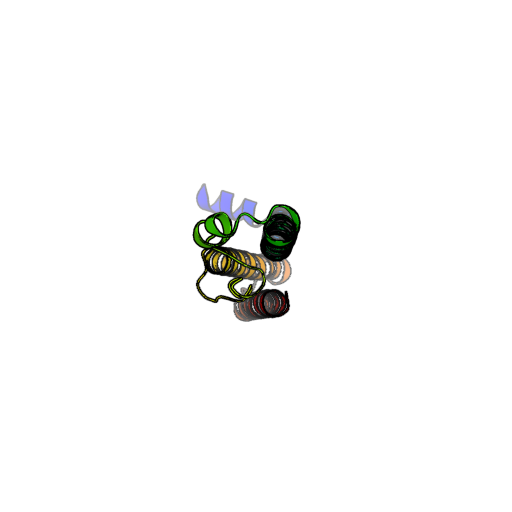M 950 C C . PHE A 1 128 ? -0.719 -2.216 -10.885 1.00 74.00 128 PHE A C 1
ATOM 952 O O . PHE A 1 128 ? -1.566 -2.214 -9.992 1.00 74.00 128 PHE A O 1
ATOM 959 N N . LEU A 1 129 ? 0.043 -3.290 -11.116 1.00 75.69 129 LEU A N 1
ATOM 960 C CA . LEU A 1 129 ? -0.045 -4.518 -10.314 1.00 75.69 129 LEU A CA 1
ATOM 961 C C . LEU A 1 129 ? 0.311 -4.263 -8.845 1.00 75.69 129 LEU A C 1
ATOM 963 O O . LEU A 1 129 ? -0.367 -4.774 -7.951 1.00 75.69 129 LEU A O 1
ATOM 967 N N . CYS A 1 130 ? 1.339 -3.448 -8.589 1.00 72.25 130 CYS A N 1
ATOM 968 C CA . CYS A 1 130 ? 1.738 -3.078 -7.234 1.00 72.25 130 CYS A CA 1
ATOM 969 C C . CYS A 1 130 ? 0.630 -2.273 -6.533 1.00 72.25 130 CYS A C 1
ATOM 971 O O . CYS A 1 130 ? 0.270 -2.590 -5.400 1.00 72.25 130 CYS A O 1
ATOM 973 N N . PHE A 1 131 ? 0.006 -1.324 -7.238 1.00 74.50 131 PHE A N 1
ATOM 974 C CA . PHE A 1 131 ? -1.128 -0.541 -6.739 1.00 74.50 131 PHE A CA 1
ATOM 975 C C . PHE A 1 131 ? -2.322 -1.419 -6.345 1.00 74.50 131 PHE A C 1
ATOM 977 O O . PHE A 1 131 ? -2.860 -1.305 -5.239 1.00 74.50 131 PHE A O 1
ATOM 984 N N . VAL A 1 132 ? -2.717 -2.338 -7.232 1.00 74.75 132 VAL A N 1
ATOM 985 C CA . VAL A 1 132 ? -3.840 -3.256 -6.990 1.00 74.75 132 VAL A CA 1
ATOM 986 C C . VAL A 1 132 ? -3.528 -4.196 -5.825 1.00 74.75 132 VAL A C 1
ATOM 988 O O . VAL A 1 132 ? -4.386 -4.403 -4.966 1.00 74.75 132 VAL A O 1
ATOM 991 N N . GLY A 1 133 ? -2.298 -4.710 -5.744 1.00 73.38 133 GLY A N 1
ATOM 992 C CA . GLY A 1 133 ? -1.848 -5.546 -4.631 1.00 73.38 133 GLY A CA 1
ATOM 993 C C . GLY A 1 133 ? -1.905 -4.817 -3.288 1.00 73.38 133 GLY A C 1
ATOM 994 O O . GLY A 1 133 ? -2.441 -5.351 -2.319 1.00 73.38 133 GLY A O 1
ATOM 995 N N . GLN A 1 134 ? -1.433 -3.570 -3.230 1.00 73.69 134 GLN A N 1
ATOM 996 C CA . GLN A 1 134 ? -1.454 -2.754 -2.011 1.00 73.69 134 GLN A CA 1
ATOM 997 C C . GLN A 1 134 ? -2.875 -2.458 -1.527 1.00 73.69 134 GLN A C 1
ATOM 999 O O . GLN A 1 134 ? -3.158 -2.562 -0.332 1.00 73.69 134 GLN A O 1
ATOM 1004 N N . ILE A 1 135 ? -3.789 -2.151 -2.448 1.00 73.31 135 ILE A N 1
ATOM 1005 C CA . ILE A 1 135 ? -5.200 -1.907 -2.126 1.00 73.31 135 ILE A CA 1
ATOM 1006 C C . ILE A 1 135 ? -5.910 -3.196 -1.706 1.00 73.31 135 ILE A C 1
ATOM 1008 O O . ILE A 1 135 ? -6.736 -3.167 -0.792 1.00 73.31 135 ILE A O 1
ATOM 1012 N N . ALA A 1 136 ? -5.592 -4.332 -2.331 1.00 74.31 136 ALA A N 1
ATOM 1013 C CA . ALA A 1 136 ? -6.141 -5.626 -1.938 1.00 74.31 136 ALA A CA 1
ATOM 1014 C C . ALA A 1 136 ? -5.700 -6.013 -0.519 1.00 74.31 136 ALA A C 1
ATOM 1016 O O . ALA A 1 136 ? -6.541 -6.408 0.288 1.00 74.31 136 ALA A O 1
ATOM 1017 N N . VAL A 1 137 ? -4.415 -5.825 -0.196 1.00 77.00 137 VAL A N 1
ATOM 1018 C CA . VAL A 1 137 ? -3.875 -6.027 1.157 1.00 77.00 137 VAL A CA 1
ATOM 1019 C C . VAL A 1 137 ? -4.561 -5.092 2.152 1.00 77.00 137 VAL A C 1
ATOM 1021 O O . VAL A 1 137 ? -5.026 -5.553 3.188 1.00 77.00 137 VAL A O 1
ATOM 1024 N N . TRP A 1 138 ? -4.713 -3.807 1.819 1.00 68.44 138 TRP A N 1
ATOM 1025 C CA . TRP A 1 138 ? -5.401 -2.843 2.685 1.00 68.44 138 TRP A CA 1
ATOM 1026 C C . TRP A 1 138 ? -6.887 -3.158 2.892 1.00 68.44 138 TRP A C 1
ATOM 1028 O O . TRP A 1 138 ? -7.444 -2.809 3.920 1.00 68.44 138 TRP A O 1
ATOM 1038 N N . ARG A 1 139 ? -7.551 -3.815 1.936 1.00 67.19 139 ARG A N 1
ATOM 1039 C CA . ARG A 1 139 ? -8.948 -4.244 2.097 1.00 67.19 139 ARG A CA 1
ATOM 1040 C C . ARG A 1 139 ? -9.089 -5.471 3.003 1.00 67.19 139 ARG A C 1
ATOM 1042 O O . ARG A 1 139 ? -10.157 -5.664 3.576 1.00 67.19 139 ARG A O 1
ATOM 1049 N N . HIS A 1 140 ? -8.066 -6.321 3.060 1.00 62.66 140 HIS A N 1
ATOM 1050 C CA . HIS A 1 140 ? -8.064 -7.535 3.880 1.00 62.66 140 HIS A CA 1
ATOM 1051 C C . HIS A 1 140 ? -7.617 -7.299 5.332 1.00 62.66 140 HIS A C 1
ATOM 1053 O O . HIS A 1 140 ? -7.900 -8.151 6.173 1.00 62.66 140 HIS A O 1
ATOM 1059 N N . LEU A 1 141 ? -6.937 -6.181 5.612 1.00 58.03 141 LEU A N 1
ATOM 1060 C CA . LEU A 1 141 ? -6.509 -5.728 6.944 1.00 58.03 141 LEU A CA 1
ATOM 1061 C C . LEU A 1 141 ? -7.459 -4.667 7.516 1.00 58.03 141 LEU A C 1
ATOM 1063 O O . LEU A 1 141 ? -7.647 -4.670 8.750 1.00 58.03 141 LEU A O 1
#